Protein AF-A0A8J4Q4X4-F1 (afdb_monomer_lite)

InterPro domains:
  IPR007528 RINT-1/Tip20 [PTHR13520] (5-133)

Sequence (133 aa):
MDYETLPPSKTLSSSVLSFLDDKFRARTDLAGAPALVSELRTRCSDLDRTLTDLNRSLGASLVAYASFSDRFDAVFDDLSAKLIRLRSSTCSPTSSFSDGGGEGNGKVEKILGEELPALAKEVARVETVRIYA

Radius of gyration: 45.8 Å; chains: 1; bounding box: 11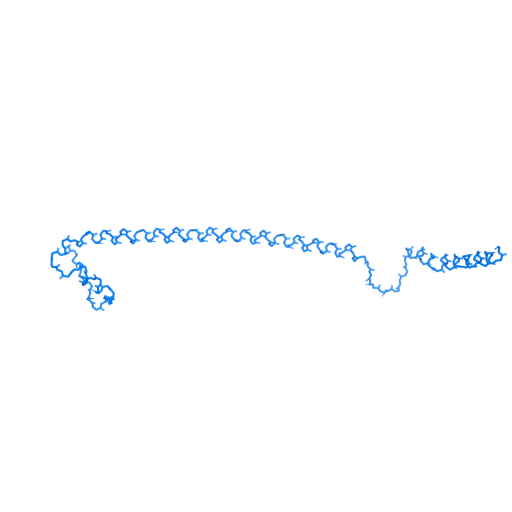2×39×97 Å

pLDDT: mean 81.08, std 16.08, range [37.91, 98.19]

Structure (mmCIF, N/CA/C/O backbone):
data_AF-A0A8J4Q4X4-F1
#
_entry.id   AF-A0A8J4Q4X4-F1
#
loop_
_atom_site.group_PDB
_atom_site.id
_atom_site.type_symbol
_atom_site.label_atom_id
_atom_site.label_alt_id
_atom_site.label_comp_id
_atom_site.label_asym_id
_atom_site.label_entity_id
_atom_site.label_seq_id
_atom_site.pdbx_PDB_ins_code
_atom_site.Cartn_x
_atom_site.Cartn_y
_atom_site.Cartn_z
_atom_site.occupancy
_atom_site.B_iso_or_equiv
_atom_site.auth_seq_id
_atom_site.auth_comp_id
_atom_site.auth_asym_id
_atom_site.auth_atom_id
_atom_site.pdbx_PDB_model_num
ATOM 1 N N . MET A 1 1 ? -34.833 -11.397 22.747 1.00 37.91 1 MET A N 1
ATOM 2 C CA . MET A 1 1 ? -34.048 -10.783 23.840 1.00 37.91 1 MET A CA 1
ATOM 3 C C . MET A 1 1 ? -32.845 -11.682 24.028 1.00 37.91 1 MET A C 1
ATOM 5 O O . MET A 1 1 ? -32.857 -12.542 24.900 1.00 37.91 1 MET A O 1
ATOM 9 N N . ASP A 1 2 ? -31.875 -11.565 23.128 1.00 41.66 2 ASP A N 1
ATOM 10 C CA . ASP A 1 2 ? -30.697 -12.425 23.130 1.00 41.66 2 ASP A CA 1
ATOM 11 C C . ASP A 1 2 ? -29.727 -11.861 24.165 1.00 41.66 2 ASP A C 1
ATOM 13 O O . ASP A 1 2 ? -29.160 -10.783 23.994 1.00 41.66 2 ASP A O 1
ATOM 17 N N . TYR A 1 3 ? -29.638 -12.526 25.314 1.00 44.44 3 TYR A N 1
ATOM 18 C CA . TYR A 1 3 ? -28.648 -12.199 26.328 1.00 44.44 3 TYR A CA 1
ATOM 19 C C . TYR A 1 3 ? -27.307 -12.728 25.828 1.00 44.44 3 TYR A C 1
ATOM 21 O O . TYR A 1 3 ? -27.011 -13.918 25.892 1.00 44.44 3 TYR A O 1
ATOM 29 N N . GLU A 1 4 ? -26.502 -11.831 25.277 1.00 60.69 4 GLU A N 1
ATOM 30 C CA . GLU A 1 4 ? -25.134 -12.142 24.896 1.00 60.69 4 GLU A CA 1
ATOM 31 C C . GLU A 1 4 ? -24.334 -12.362 26.185 1.00 60.69 4 GLU A C 1
ATOM 33 O O . GLU A 1 4 ? -23.976 -11.432 26.909 1.00 60.69 4 GLU A O 1
ATOM 38 N N . THR A 1 5 ? -24.173 -13.633 26.553 1.00 65.62 5 THR A N 1
ATOM 39 C CA . THR A 1 5 ? -23.410 -14.047 27.729 1.00 65.62 5 THR A CA 1
ATOM 40 C C . THR A 1 5 ? -21.987 -13.523 27.612 1.00 65.62 5 THR A C 1
ATOM 42 O O . THR A 1 5 ? -21.287 -13.843 26.652 1.00 65.62 5 THR A O 1
ATOM 45 N N . LEU A 1 6 ? -21.567 -12.735 28.608 1.00 62.97 6 LEU A N 1
ATOM 46 C CA . LEU A 1 6 ? -20.198 -12.241 28.729 1.00 6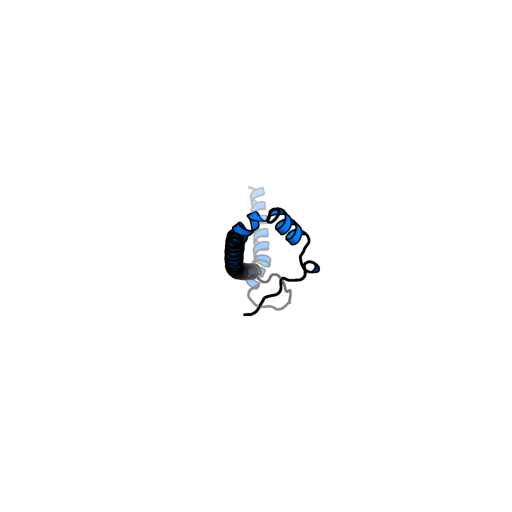2.97 6 LEU A CA 1
ATOM 47 C C . LEU A 1 6 ? -19.205 -13.400 28.540 1.00 62.97 6 LEU A C 1
ATOM 49 O O . LEU A 1 6 ? -19.388 -14.458 29.156 1.00 62.97 6 LEU A O 1
ATOM 53 N N . PRO A 1 7 ? -18.164 -13.223 27.706 1.00 70.56 7 PRO A N 1
ATOM 54 C CA . PRO A 1 7 ? -17.188 -14.269 27.460 1.00 70.56 7 PRO A CA 1
ATOM 55 C C . PRO A 1 7 ? -16.541 -14.711 28.783 1.00 70.56 7 PRO A C 1
ATOM 57 O O . PRO A 1 7 ? -16.295 -13.874 29.660 1.00 70.56 7 PRO A O 1
ATOM 60 N N . PRO A 1 8 ? -16.250 -16.014 28.958 1.00 75.56 8 PRO A N 1
ATOM 61 C CA . PRO A 1 8 ? -15.604 -16.510 30.164 1.00 75.56 8 PRO A CA 1
ATOM 62 C C . PRO A 1 8 ? -14.302 -15.746 30.416 1.00 75.56 8 PRO A C 1
ATOM 64 O O . PRO A 1 8 ? -13.459 -15.670 29.526 1.00 75.56 8 PRO A O 1
ATOM 67 N N . SER A 1 9 ? -14.085 -15.237 31.629 1.00 67.94 9 SER A N 1
ATOM 68 C CA . SER A 1 9 ? -12.890 -14.445 31.986 1.00 67.94 9 SER A CA 1
ATOM 69 C C . SER A 1 9 ? -11.558 -15.137 31.660 1.00 67.94 9 SER A C 1
ATOM 71 O O . SER A 1 9 ? -10.562 -14.469 31.410 1.00 67.94 9 SER A O 1
ATOM 73 N N . LYS A 1 10 ? -11.555 -16.474 31.575 1.00 73.56 10 LYS A N 1
ATOM 74 C CA . LYS A 1 10 ? -10.418 -17.305 31.140 1.00 73.56 10 LYS A CA 1
ATOM 75 C C . LYS A 1 10 ? -9.995 -17.097 29.678 1.00 73.56 10 LYS A C 1
ATOM 77 O O . LYS A 1 10 ? -8.908 -17.523 29.310 1.00 73.56 10 LYS A O 1
ATOM 82 N N . THR A 1 11 ? -10.849 -16.500 28.849 1.00 80.50 11 THR A N 1
ATOM 83 C CA . THR A 1 11 ? -10.557 -16.189 27.436 1.00 80.50 11 THR A CA 1
ATOM 84 C C . THR A 1 11 ? -9.992 -14.786 27.235 1.00 80.50 11 THR A C 1
ATOM 86 O O . THR A 1 11 ? -9.528 -14.463 26.145 1.00 80.50 11 THR A O 1
ATOM 89 N N . LEU A 1 12 ? -9.999 -13.950 28.277 1.00 81.81 12 LEU A N 1
ATOM 90 C CA . LEU A 1 12 ? -9.470 -12.596 28.209 1.00 81.81 12 LEU A CA 1
ATOM 91 C C . LEU A 1 12 ? -7.960 -12.609 28.462 1.00 81.81 12 LEU A C 1
ATOM 93 O O . LEU A 1 12 ? -7.473 -13.250 29.392 1.00 81.81 12 LEU A O 1
ATOM 97 N N . SER A 1 13 ? -7.217 -11.874 27.634 1.00 88.81 13 SER A N 1
ATOM 98 C CA . SER A 1 13 ? -5.784 -11.647 27.842 1.00 88.81 13 SER A CA 1
ATOM 99 C C . SER A 1 13 ? -5.533 -10.919 29.169 1.00 88.81 13 SER A C 1
ATOM 101 O O . SER A 1 13 ? -6.345 -10.093 29.595 1.00 88.81 13 SER A O 1
ATOM 103 N N . SER A 1 14 ? -4.379 -11.166 29.797 1.00 88.31 14 SER A N 1
ATOM 104 C CA . SER A 1 14 ? -3.968 -10.495 31.038 1.00 88.31 14 SER A CA 1
ATOM 105 C C . SER A 1 14 ? -3.982 -8.970 30.914 1.00 88.31 14 SER A C 1
ATOM 107 O O . SER A 1 14 ? -4.360 -8.290 31.861 1.00 88.31 14 SER A O 1
ATOM 109 N N . SER A 1 15 ? -3.647 -8.432 29.738 1.00 89.06 15 SER A N 1
ATOM 110 C CA . SER A 1 15 ? -3.686 -6.990 29.460 1.00 89.06 15 SER A CA 1
ATOM 111 C C . SER A 1 15 ? -5.108 -6.426 29.428 1.00 89.06 15 SER A C 1
ATOM 113 O O . SER A 1 15 ? -5.335 -5.284 29.812 1.00 89.06 15 SER A O 1
ATOM 115 N N . VAL A 1 16 ? -6.080 -7.222 28.971 1.00 86.62 16 VAL A N 1
ATOM 116 C CA . VAL A 1 16 ? -7.496 -6.824 28.960 1.00 86.62 16 VAL A CA 1
ATOM 117 C C . VAL A 1 16 ? -8.043 -6.843 30.381 1.00 86.62 16 VAL A C 1
ATOM 119 O O . VAL A 1 16 ? -8.759 -5.929 30.772 1.00 86.62 16 VAL A O 1
ATOM 122 N N . LEU A 1 17 ? -7.664 -7.850 31.170 1.00 87.00 17 LEU A N 1
ATOM 123 C CA . LEU A 1 17 ? -8.048 -7.936 32.575 1.00 87.00 17 LEU A CA 1
ATOM 124 C C . LEU A 1 17 ? -7.463 -6.784 33.398 1.00 87.00 17 LEU A C 1
ATOM 126 O O . LEU A 1 17 ? -8.213 -6.160 34.139 1.00 87.00 17 LEU A O 1
ATOM 130 N N . SER A 1 18 ? -6.179 -6.448 33.228 1.00 89.00 18 SER A N 1
ATOM 131 C CA . SER A 1 18 ? -5.578 -5.299 33.921 1.00 89.00 18 SER A CA 1
ATOM 132 C C . SER A 1 18 ? -6.221 -3.979 33.497 1.00 89.00 18 SER A C 1
ATOM 134 O O . SER A 1 18 ? -6.508 -3.139 34.337 1.00 89.00 18 SER A O 1
ATOM 136 N N . PHE A 1 19 ? -6.519 -3.811 32.205 1.00 88.56 19 PHE A N 1
ATOM 137 C CA . PHE A 1 19 ? -7.214 -2.624 31.708 1.00 88.56 19 PHE A CA 1
ATOM 138 C C . PHE A 1 19 ? -8.623 -2.481 32.297 1.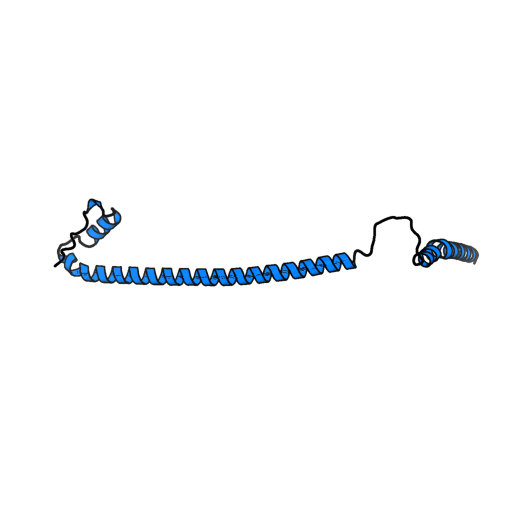00 88.56 19 PHE A C 1
ATOM 140 O O . PHE A 1 19 ? -9.029 -1.382 32.669 1.00 88.56 19 PHE A O 1
ATOM 147 N N . LEU A 1 20 ? -9.378 -3.581 32.380 1.00 88.19 20 LEU A N 1
ATOM 148 C CA . LEU A 1 20 ? -10.708 -3.580 32.985 1.00 88.19 20 LEU A CA 1
ATOM 149 C C . LEU A 1 20 ? -10.639 -3.295 34.490 1.00 88.19 20 LEU A C 1
ATOM 151 O O . LEU A 1 20 ? -11.456 -2.518 34.975 1.00 88.19 20 LEU A O 1
ATOM 155 N N . ASP A 1 21 ? -9.664 -3.862 35.203 1.00 88.06 21 ASP A N 1
ATOM 156 C CA . ASP A 1 21 ? -9.448 -3.610 36.636 1.00 88.06 21 ASP A CA 1
ATOM 157 C C . ASP A 1 21 ? -9.062 -2.144 36.909 1.00 88.06 21 ASP A C 1
ATOM 159 O O . ASP A 1 21 ? -9.601 -1.513 37.818 1.00 88.06 21 ASP A O 1
ATOM 163 N N . ASP A 1 22 ? -8.216 -1.559 36.054 1.00 88.25 22 ASP A N 1
ATOM 164 C CA . ASP A 1 22 ? -7.825 -0.148 36.134 1.00 88.25 22 ASP A CA 1
ATOM 165 C C . ASP A 1 22 ? -8.996 0.807 35.849 1.00 88.25 22 ASP A C 1
ATOM 167 O O . ASP A 1 22 ? -9.086 1.882 36.447 1.00 88.25 22 ASP A O 1
ATOM 171 N N . LYS A 1 23 ? -9.891 0.450 34.915 1.00 85.25 23 LYS A N 1
ATOM 172 C CA . LYS A 1 23 ? -11.001 1.313 34.467 1.00 85.25 23 LYS A CA 1
ATOM 173 C C . LYS A 1 23 ? -12.299 1.134 35.252 1.00 85.25 23 LYS A C 1
ATOM 175 O O . LYS A 1 23 ? -13.097 2.066 35.275 1.00 85.25 23 LYS A O 1
ATOM 180 N N . PHE A 1 24 ? -12.517 -0.024 35.872 1.00 86.38 24 PHE A N 1
ATOM 181 C CA . PHE A 1 24 ? -13.753 -0.370 36.584 1.00 86.38 24 PHE A CA 1
ATOM 182 C C . PHE A 1 24 ? -13.490 -0.793 38.031 1.00 86.38 24 PHE A C 1
ATOM 184 O O . PHE A 1 24 ? -14.069 -1.756 38.536 1.00 86.38 24 PHE A O 1
ATOM 191 N N . ARG A 1 25 ? -12.617 -0.048 38.710 1.00 84.44 25 ARG A N 1
ATOM 192 C CA . ARG A 1 25 ? -12.177 -0.350 40.074 1.00 84.44 25 ARG A CA 1
ATOM 193 C C . ARG A 1 25 ? -13.266 -0.087 41.114 1.00 84.44 25 ARG A C 1
ATOM 195 O O . ARG A 1 25 ? -13.382 -0.824 42.093 1.00 84.44 25 ARG A O 1
ATOM 202 N N . ALA A 1 26 ? -14.074 0.955 40.911 1.00 84.56 26 ALA A N 1
ATOM 203 C CA . ALA A 1 26 ? -15.218 1.282 41.751 1.00 84.56 26 ALA A CA 1
ATOM 204 C C . ALA A 1 26 ? -16.541 1.091 41.000 1.00 84.56 26 ALA A C 1
ATOM 206 O O . ALA A 1 26 ? -16.658 1.290 39.793 1.00 84.56 26 ALA A O 1
ATOM 207 N N . ARG A 1 27 ? -17.604 0.751 41.740 1.00 76.75 27 ARG A N 1
ATOM 208 C CA . ARG A 1 27 ? -18.940 0.506 41.163 1.00 76.75 27 ARG A CA 1
ATOM 209 C C . ARG A 1 27 ? -19.543 1.755 40.496 1.00 76.75 27 ARG A C 1
ATOM 211 O O . ARG A 1 27 ? -20.415 1.632 39.645 1.00 76.75 27 ARG A O 1
ATOM 218 N N . THR A 1 28 ? -19.076 2.944 40.870 1.00 79.81 28 THR A N 1
ATOM 219 C CA . THR A 1 28 ? -19.440 4.229 40.255 1.00 79.81 28 THR A CA 1
ATOM 220 C C . THR A 1 28 ? -18.867 4.401 38.850 1.00 79.81 28 THR A C 1
ATOM 222 O O . THR A 1 28 ? -19.481 5.072 38.025 1.00 79.81 28 THR A O 1
ATOM 225 N N . ASP A 1 29 ? -17.745 3.748 38.545 1.00 81.38 29 ASP A N 1
ATOM 226 C CA . ASP A 1 29 ? -17.039 3.884 37.264 1.00 81.38 29 ASP A CA 1
ATOM 227 C C . ASP A 1 29 ? -17.796 3.181 36.125 1.00 81.38 29 ASP A C 1
ATOM 229 O O . ASP A 1 29 ? -17.648 3.522 34.951 1.00 81.38 29 ASP A O 1
ATOM 233 N N . LEU A 1 30 ? -18.702 2.259 36.475 1.00 83.00 30 LEU A N 1
ATOM 234 C CA . LEU A 1 30 ? -19.614 1.605 35.536 1.00 83.00 30 LEU A CA 1
ATOM 235 C C . LEU A 1 30 ? -20.517 2.606 34.799 1.00 83.00 30 LEU A C 1
ATOM 237 O O . LEU A 1 30 ? -20.882 2.361 33.651 1.00 83.00 30 LEU A O 1
ATOM 241 N N . ALA A 1 31 ? -20.845 3.747 35.416 1.00 85.25 31 ALA A N 1
ATOM 242 C CA . ALA A 1 31 ? -21.613 4.804 34.756 1.00 85.25 31 ALA A CA 1
ATOM 243 C C . ALA A 1 31 ? -20.847 5.433 33.575 1.00 85.25 31 ALA A C 1
ATOM 245 O O . ALA A 1 31 ? -21.463 5.912 32.626 1.00 85.25 31 ALA A O 1
ATOM 246 N N . GLY A 1 32 ? -19.509 5.390 33.605 1.00 83.56 32 GLY A N 1
ATOM 247 C CA . GLY A 1 32 ? -18.631 5.838 32.522 1.00 83.56 32 GLY A CA 1
ATOM 248 C C . GLY A 1 32 ? -18.368 4.780 31.445 1.00 83.56 32 GLY A C 1
ATOM 249 O O . GLY A 1 32 ? -17.764 5.099 30.420 1.00 83.56 32 GLY A O 1
ATOM 250 N N . ALA A 1 33 ? -18.837 3.538 31.625 1.00 86.88 33 ALA A N 1
ATOM 251 C CA . ALA A 1 33 ? -18.618 2.454 30.665 1.00 86.88 33 ALA A CA 1
ATOM 252 C C . ALA A 1 33 ? -19.087 2.792 29.235 1.00 86.88 33 ALA A C 1
ATOM 254 O O . ALA A 1 33 ? -18.327 2.538 28.298 1.00 86.88 33 ALA A O 1
ATOM 255 N N . PRO A 1 34 ? -20.268 3.414 29.015 1.00 88.69 34 PRO A N 1
ATOM 256 C CA . PRO A 1 34 ? -20.708 3.770 27.666 1.00 88.69 34 PRO A CA 1
ATOM 257 C C . PRO A 1 34 ? -19.784 4.786 26.980 1.00 88.69 34 PRO A C 1
ATOM 259 O O . PRO A 1 34 ? -19.544 4.685 25.777 1.00 88.69 34 PRO A O 1
ATOM 262 N N . ALA A 1 35 ? -19.225 5.733 27.742 1.00 89.94 35 ALA A N 1
ATOM 263 C CA . ALA A 1 35 ? -18.283 6.720 27.219 1.00 89.94 35 ALA A CA 1
ATOM 264 C C . ALA A 1 35 ? -16.962 6.060 26.795 1.00 89.94 35 ALA A C 1
ATOM 266 O O . ALA A 1 35 ? -16.478 6.320 25.695 1.00 89.94 35 ALA A O 1
ATOM 267 N N . LEU A 1 36 ? -16.434 5.139 27.611 1.00 89.81 36 LEU A N 1
ATOM 268 C CA . LEU A 1 36 ? -15.238 4.354 27.280 1.00 89.81 36 LEU A CA 1
ATOM 269 C C . LEU A 1 36 ? -15.440 3.491 26.029 1.00 89.81 36 LEU A C 1
ATOM 271 O O . LEU A 1 36 ? -14.553 3.415 25.182 1.00 89.81 36 LEU A O 1
ATOM 275 N N . VAL A 1 37 ? -16.609 2.860 25.881 1.00 91.69 37 VAL A N 1
ATOM 276 C CA . VAL A 1 37 ? -16.940 2.077 24.679 1.00 91.69 37 VAL A CA 1
ATOM 277 C C . VAL A 1 37 ? -16.997 2.973 23.445 1.00 91.69 37 VAL A C 1
ATOM 279 O O . VAL A 1 37 ? -16.468 2.597 22.400 1.00 91.69 37 VAL A O 1
ATOM 282 N N . SER A 1 38 ? -17.606 4.157 23.553 1.00 94.06 38 SER A N 1
ATOM 283 C CA . SER A 1 38 ? -17.635 5.123 22.452 1.00 94.06 38 SER A CA 1
ATOM 284 C C . SER A 1 38 ? -16.226 5.571 22.067 1.00 94.06 38 SER A C 1
ATOM 286 O O . SER A 1 38 ? -15.901 5.593 20.886 1.00 94.06 38 SER A O 1
ATOM 288 N N . GLU A 1 39 ? -15.378 5.880 23.048 1.00 94.25 39 GLU A N 1
ATOM 289 C CA . GLU A 1 39 ? -13.990 6.276 22.813 1.00 94.25 39 GLU A CA 1
ATOM 290 C C . GLU A 1 39 ? -13.196 5.159 22.126 1.00 94.25 39 GLU A C 1
ATOM 292 O O . GLU A 1 39 ? -12.512 5.405 21.133 1.00 94.25 39 GLU A O 1
ATOM 297 N N . LEU A 1 40 ? -13.306 3.921 22.618 1.00 93.19 40 LEU A N 1
ATOM 298 C CA . LEU A 1 40 ? -12.599 2.781 22.044 1.00 93.19 40 LEU A CA 1
ATOM 299 C C . LEU A 1 40 ? -13.059 2.509 20.609 1.00 93.19 40 LEU A C 1
ATOM 301 O O . LEU A 1 40 ? -12.227 2.272 19.740 1.00 93.19 40 LEU A O 1
ATOM 305 N N . ARG A 1 41 ? -14.366 2.608 20.338 1.00 95.50 41 ARG A N 1
ATOM 306 C CA . ARG A 1 41 ? -14.911 2.485 18.979 1.00 95.50 41 ARG A CA 1
ATOM 307 C C . ARG A 1 41 ? -14.365 3.559 18.046 1.00 95.50 41 ARG A C 1
ATOM 309 O O . ARG A 1 41 ? -13.963 3.221 16.936 1.00 95.50 41 ARG A O 1
ATOM 316 N N . THR A 1 42 ? -14.302 4.811 18.494 1.00 96.75 42 THR A N 1
ATOM 317 C CA . THR A 1 42 ? -13.700 5.897 17.711 1.00 96.75 42 THR A CA 1
ATOM 318 C C . THR A 1 42 ? -12.227 5.613 17.434 1.00 96.75 42 THR A C 1
ATOM 320 O O . THR A 1 42 ? -11.821 5.622 16.279 1.00 96.75 42 THR A O 1
ATOM 323 N N . ARG A 1 43 ? -11.446 5.236 18.456 1.00 95.88 43 ARG A N 1
ATOM 324 C CA . ARG A 1 43 ? -10.027 4.879 18.292 1.00 95.88 43 ARG A CA 1
ATOM 325 C C . ARG A 1 43 ? -9.826 3.717 17.318 1.00 95.88 43 ARG A C 1
ATOM 327 O O . ARG A 1 43 ? -8.914 3.765 16.500 1.00 95.88 43 ARG A O 1
ATOM 334 N N . CYS A 1 44 ? -10.663 2.682 17.389 1.00 96.44 44 CYS A N 1
ATOM 335 C CA . CYS A 1 44 ? -10.622 1.567 16.444 1.00 96.44 44 CYS A CA 1
ATOM 336 C C . CYS A 1 44 ? -10.955 2.025 15.020 1.00 96.44 44 CYS A C 1
ATOM 338 O O . CYS A 1 44 ? -10.252 1.643 14.092 1.00 96.44 44 CYS A O 1
ATOM 340 N N . SER A 1 45 ? -11.978 2.866 14.848 1.00 96.94 45 SER A N 1
ATOM 341 C CA . SER A 1 45 ? -12.350 3.421 13.542 1.00 96.94 45 SER A CA 1
ATOM 342 C C . SER A 1 45 ? -11.249 4.306 12.951 1.00 96.94 45 SER A C 1
ATOM 344 O O . SER A 1 45 ? -10.985 4.237 11.753 1.00 96.94 45 SER A O 1
ATOM 346 N N . ASP A 1 46 ? -10.602 5.133 13.770 1.00 97.50 46 ASP A N 1
ATOM 347 C CA . ASP A 1 46 ? -9.501 6.000 13.342 1.00 97.50 46 ASP A CA 1
ATOM 348 C C . ASP A 1 46 ? -8.269 5.179 12.951 1.00 97.50 46 ASP A C 1
ATOM 350 O O . ASP A 1 46 ? -7.607 5.470 11.950 1.00 97.50 46 ASP A O 1
ATOM 354 N N . LEU A 1 47 ? -7.976 4.119 13.711 1.00 97.56 47 LEU A N 1
ATOM 355 C CA . LEU A 1 47 ? -6.891 3.196 13.398 1.00 97.56 47 LEU A CA 1
ATOM 356 C C . LEU A 1 47 ? -7.153 2.455 12.084 1.00 97.56 47 LEU A C 1
ATOM 358 O O . LEU A 1 47 ? -6.257 2.378 11.247 1.00 97.56 47 LEU A O 1
ATOM 362 N N . ASP A 1 48 ? -8.371 1.957 11.880 1.00 97.62 48 ASP A N 1
ATOM 363 C CA . ASP A 1 48 ? -8.768 1.255 10.657 1.00 97.62 48 ASP A CA 1
ATOM 364 C C . ASP A 1 48 ? -8.678 2.166 9.423 1.00 97.62 48 ASP A C 1
ATOM 366 O O . ASP A 1 48 ? -8.121 1.794 8.384 1.00 97.62 48 ASP A O 1
ATOM 370 N N . ARG A 1 49 ? -9.115 3.423 9.571 1.00 97.62 49 ARG A N 1
ATOM 371 C CA . ARG A 1 49 ? -8.953 4.453 8.542 1.00 97.62 49 ARG A CA 1
ATOM 372 C C . ARG A 1 49 ? -7.482 4.716 8.230 1.00 97.62 49 ARG A C 1
ATOM 374 O O . ARG A 1 49 ? -7.102 4.733 7.063 1.00 97.62 49 ARG A O 1
ATOM 381 N N . THR A 1 50 ? -6.651 4.866 9.259 1.00 97.81 50 THR A N 1
ATOM 382 C CA . THR A 1 50 ? -5.208 5.101 9.102 1.00 97.81 50 THR A CA 1
ATOM 383 C C . THR A 1 50 ? -4.523 3.926 8.405 1.00 97.81 50 THR A C 1
ATOM 385 O O . THR A 1 50 ? -3.687 4.130 7.527 1.00 97.81 50 THR A O 1
ATOM 388 N N . LEU A 1 51 ? -4.889 2.692 8.759 1.00 98.19 51 LEU A N 1
ATOM 389 C CA . LEU A 1 51 ? -4.351 1.479 8.146 1.00 98.19 51 LEU A CA 1
ATOM 390 C C . LEU A 1 51 ? -4.746 1.406 6.665 1.00 98.19 51 LEU A C 1
ATOM 392 O O . LEU A 1 51 ? -3.899 1.154 5.808 1.00 98.19 51 LEU A O 1
ATOM 396 N N . THR A 1 52 ? -6.005 1.713 6.355 1.00 97.50 52 THR A N 1
ATOM 397 C CA . THR A 1 52 ? -6.508 1.776 4.977 1.00 97.50 52 THR A CA 1
ATOM 398 C C . THR A 1 52 ? -5.775 2.837 4.152 1.00 97.50 52 THR A C 1
ATOM 400 O O . THR A 1 52 ? -5.326 2.553 3.038 1.00 97.50 52 THR A O 1
ATOM 403 N N . ASP A 1 53 ? -5.591 4.038 4.703 1.00 97.75 53 ASP A N 1
ATOM 404 C CA . ASP A 1 53 ? -4.872 5.131 4.043 1.00 97.75 53 ASP A CA 1
ATOM 405 C C . ASP A 1 53 ? -3.393 4.782 3.817 1.00 97.75 53 ASP A C 1
ATOM 407 O O . ASP A 1 53 ? -2.849 5.031 2.735 1.00 97.75 53 ASP A O 1
ATOM 411 N N . LEU A 1 54 ? -2.747 4.143 4.796 1.00 97.75 54 LEU A N 1
ATOM 412 C CA . LEU A 1 54 ? -1.360 3.703 4.678 1.00 97.75 54 LEU A CA 1
ATOM 413 C C . LEU A 1 54 ? -1.203 2.614 3.613 1.00 97.75 54 LEU A C 1
ATOM 415 O O . LEU A 1 54 ? -0.300 2.699 2.782 1.00 97.75 54 LEU A O 1
ATOM 419 N N . ASN A 1 55 ? -2.099 1.627 3.591 1.00 97.62 55 ASN A N 1
ATOM 420 C CA . ASN A 1 55 ? -2.095 0.572 2.581 1.00 97.62 55 ASN A CA 1
ATOM 421 C C . ASN A 1 55 ? -2.285 1.152 1.168 1.00 97.62 55 ASN A C 1
ATOM 423 O O . ASN A 1 55 ? -1.565 0.798 0.233 1.00 97.62 55 ASN A O 1
ATOM 427 N N . ARG A 1 56 ? -3.193 2.125 1.015 1.00 97.31 56 ARG A N 1
ATOM 428 C CA . ARG A 1 56 ? -3.387 2.854 -0.245 1.00 97.31 56 ARG A CA 1
ATOM 429 C C . ARG A 1 56 ? -2.130 3.621 -0.666 1.00 97.31 56 ARG A C 1
ATOM 431 O O . ARG A 1 56 ? -1.756 3.574 -1.837 1.00 97.31 56 ARG A O 1
ATOM 438 N N . SER A 1 57 ? -1.490 4.325 0.265 1.00 97.69 57 SER A N 1
ATOM 439 C CA . SER A 1 57 ? -0.258 5.083 0.011 1.00 97.69 57 SER A CA 1
ATOM 440 C C . SER A 1 57 ? 0.900 4.173 -0.409 1.00 97.69 57 SER A C 1
ATOM 442 O O . SER A 1 57 ? 1.615 4.465 -1.373 1.00 97.69 57 SER A O 1
ATOM 444 N N . LEU A 1 58 ? 1.041 3.025 0.258 1.00 97.19 58 LEU A N 1
ATOM 445 C CA . LEU A 1 58 ? 2.026 2.009 -0.095 1.00 97.19 58 LEU A CA 1
ATOM 446 C C . LEU A 1 58 ? 1.768 1.453 -1.500 1.00 97.19 58 LEU A C 1
ATOM 448 O O . LEU A 1 58 ? 2.694 1.387 -2.305 1.00 97.19 58 LEU A O 1
ATOM 452 N N . GLY A 1 59 ? 0.513 1.127 -1.823 1.00 96.62 59 GLY A N 1
ATOM 453 C CA . GLY A 1 59 ? 0.125 0.680 -3.161 1.00 96.62 59 GLY A CA 1
ATOM 454 C C . GLY A 1 59 ? 0.457 1.709 -4.247 1.00 96.62 59 GLY A C 1
ATOM 455 O O . GLY A 1 59 ? 1.059 1.364 -5.261 1.00 96.62 59 GLY A O 1
ATOM 456 N N . ALA A 1 60 ? 0.145 2.988 -4.017 1.00 96.50 60 ALA A N 1
ATOM 457 C CA . ALA A 1 60 ? 0.479 4.065 -4.951 1.00 96.50 60 ALA A CA 1
ATOM 458 C C . ALA A 1 60 ? 1.999 4.225 -5.137 1.00 96.50 60 ALA A C 1
ATOM 460 O O . ALA A 1 60 ? 2.474 4.389 -6.261 1.00 96.50 60 ALA A O 1
ATOM 461 N N . SER A 1 61 ? 2.761 4.127 -4.045 1.00 95.12 61 SER A N 1
ATOM 462 C CA . SER A 1 61 ? 4.226 4.198 -4.071 1.00 95.12 61 SER A CA 1
ATOM 463 C C . SER A 1 61 ? 4.839 3.027 -4.837 1.00 95.12 61 SER A C 1
ATOM 465 O O . SER A 1 61 ? 5.774 3.223 -5.610 1.00 95.12 61 SER A O 1
ATOM 467 N N . LEU A 1 62 ? 4.288 1.821 -4.681 1.00 96.75 62 LEU A N 1
ATOM 468 C CA . LEU A 1 62 ? 4.745 0.635 -5.400 1.00 96.75 62 LEU A CA 1
ATOM 469 C C . LEU A 1 62 ? 4.486 0.748 -6.909 1.00 96.75 62 LEU A C 1
ATOM 471 O O . LEU A 1 62 ? 5.369 0.435 -7.701 1.00 96.75 62 LEU A O 1
ATOM 475 N N . VAL A 1 63 ? 3.318 1.256 -7.314 1.00 95.56 63 VAL A N 1
ATOM 476 C CA . VAL A 1 63 ? 3.002 1.519 -8.731 1.00 95.56 63 VAL A CA 1
ATOM 477 C C . VAL A 1 63 ? 3.930 2.584 -9.321 1.00 95.56 63 VAL A C 1
ATOM 479 O O . VAL A 1 63 ? 4.419 2.427 -10.441 1.00 95.56 63 VAL A O 1
ATOM 482 N N . ALA A 1 64 ? 4.211 3.653 -8.569 1.00 94.06 64 ALA A N 1
ATOM 483 C CA . ALA A 1 64 ? 5.158 4.681 -8.989 1.00 94.06 64 ALA A CA 1
ATOM 484 C C . ALA A 1 64 ? 6.580 4.116 -9.140 1.00 94.06 64 ALA A C 1
ATOM 486 O O . ALA A 1 64 ? 7.264 4.436 -10.112 1.00 94.06 64 ALA A O 1
ATOM 487 N N . TYR A 1 65 ? 7.004 3.246 -8.219 1.00 94.81 65 TYR A N 1
ATOM 488 C CA . TYR A 1 65 ? 8.299 2.575 -8.286 1.00 94.81 65 TYR A CA 1
ATOM 489 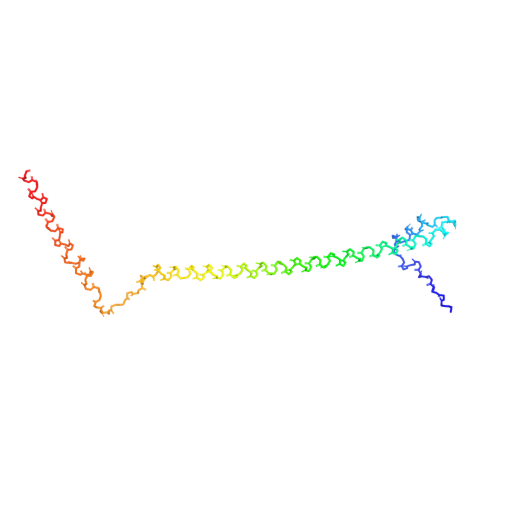C C . TYR A 1 65 ? 8.396 1.616 -9.477 1.00 94.81 65 TYR A C 1
ATOM 491 O O . TYR A 1 65 ? 9.371 1.687 -10.218 1.00 94.81 65 TYR A O 1
ATOM 499 N N . ALA A 1 66 ? 7.378 0.784 -9.717 1.00 91.00 66 ALA A N 1
ATOM 500 C CA . ALA A 1 66 ? 7.324 -0.088 -10.891 1.00 91.00 66 ALA A CA 1
ATOM 501 C C . ALA A 1 66 ? 7.426 0.728 -12.191 1.00 91.00 66 ALA A C 1
ATOM 503 O O . ALA A 1 66 ? 8.279 0.456 -13.028 1.00 91.00 66 ALA A O 1
ATOM 504 N N . SER A 1 67 ? 6.664 1.823 -12.291 1.00 89.75 67 SER A N 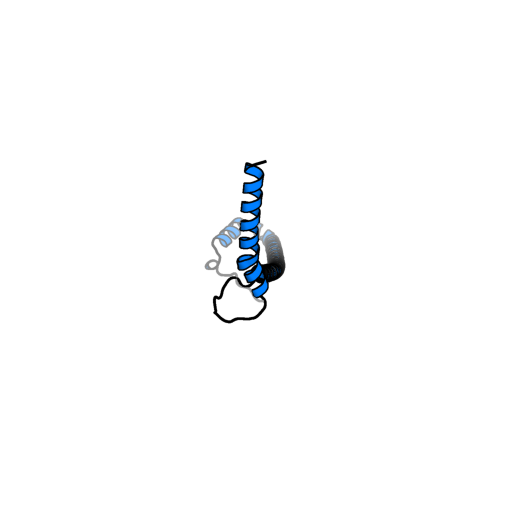1
ATOM 505 C CA . SER A 1 67 ? 6.726 2.733 -13.445 1.00 89.75 67 SER A CA 1
ATOM 506 C C . SER A 1 67 ? 8.105 3.386 -13.612 1.00 89.75 67 SER A C 1
ATOM 508 O O . SER A 1 67 ? 8.538 3.669 -14.727 1.00 89.75 67 SER A O 1
ATOM 510 N N . PHE A 1 68 ? 8.797 3.683 -12.509 1.00 90.38 68 PHE A N 1
ATOM 511 C CA . PHE A 1 68 ? 10.163 4.203 -12.543 1.00 90.38 68 PHE A CA 1
ATOM 512 C C . PHE A 1 68 ? 11.168 3.134 -12.996 1.00 90.38 68 PHE A C 1
ATOM 514 O O . PHE A 1 68 ? 12.053 3.452 -13.788 1.00 90.38 68 PHE A O 1
ATOM 521 N N . SER A 1 69 ? 11.003 1.889 -12.545 1.00 89.44 69 SER A N 1
ATOM 522 C CA . SER A 1 69 ? 11.822 0.747 -12.963 1.00 89.44 69 SER A CA 1
ATOM 523 C C . SER A 1 69 ? 11.682 0.476 -14.457 1.00 89.44 69 SER A C 1
ATOM 525 O O . SER A 1 69 ? 12.689 0.461 -15.154 1.00 89.44 69 SER A O 1
ATOM 527 N N . ASP A 1 70 ? 10.453 0.398 -14.976 1.00 91.56 70 ASP A N 1
ATOM 528 C CA . ASP A 1 70 ? 10.202 0.165 -16.406 1.00 91.56 70 ASP A CA 1
ATOM 529 C C . ASP A 1 70 ? 10.875 1.237 -17.280 1.00 91.56 70 ASP A C 1
ATOM 531 O O . ASP A 1 70 ? 11.440 0.964 -18.341 1.00 91.56 70 ASP A O 1
ATOM 535 N N . ARG A 1 71 ? 10.850 2.494 -16.818 1.00 90.81 71 ARG A N 1
ATOM 536 C CA . ARG A 1 71 ? 11.542 3.601 -17.490 1.00 90.81 71 ARG A CA 1
ATOM 537 C C . ARG A 1 71 ? 13.059 3.459 -17.425 1.00 90.81 71 ARG A C 1
ATOM 539 O O . ARG A 1 71 ? 13.730 3.850 -18.377 1.00 90.81 71 ARG A O 1
ATOM 546 N N . PHE A 1 72 ? 13.596 2.970 -16.313 1.00 90.44 72 PHE A N 1
ATOM 547 C CA . PHE A 1 72 ? 15.027 2.738 -16.154 1.00 90.44 72 PHE A CA 1
ATOM 548 C C . PHE A 1 72 ? 15.509 1.616 -17.078 1.00 90.44 72 PHE A C 1
ATOM 550 O O . PHE A 1 72 ? 16.499 1.810 -17.783 1.00 90.44 72 PHE A O 1
ATOM 557 N N . ASP A 1 73 ? 14.767 0.513 -17.151 1.00 91.69 73 ASP A N 1
ATOM 558 C CA . ASP A 1 73 ? 15.059 -0.612 -18.042 1.00 91.69 73 ASP A CA 1
ATOM 559 C C . ASP A 1 73 ? 15.056 -0.165 -19.510 1.00 91.69 73 ASP A C 1
ATOM 561 O O . ASP A 1 73 ? 16.018 -0.410 -20.236 1.00 91.69 73 ASP A O 1
ATOM 565 N N . ALA A 1 74 ? 14.061 0.626 -19.928 1.00 92.69 74 ALA A N 1
ATOM 566 C CA . ALA A 1 74 ? 14.013 1.174 -21.285 1.00 92.69 74 ALA A CA 1
ATOM 567 C C . ALA A 1 74 ? 15.225 2.066 -21.629 1.00 92.69 74 ALA A C 1
ATOM 569 O O . ALA A 1 74 ? 15.731 2.037 -22.754 1.00 92.69 74 ALA A O 1
ATOM 570 N N . VAL A 1 75 ? 15.709 2.871 -20.674 1.00 93.44 75 VAL A N 1
ATOM 571 C CA . VAL A 1 75 ? 16.916 3.699 -20.862 1.00 93.44 75 VAL A CA 1
ATOM 572 C C . VAL A 1 75 ? 18.172 2.831 -20.918 1.00 93.44 75 VAL A C 1
ATOM 574 O O . VAL A 1 75 ? 19.074 3.106 -21.713 1.00 93.44 75 VAL A O 1
ATOM 577 N N . PHE A 1 76 ? 18.243 1.787 -20.095 1.00 94.19 76 PHE A N 1
ATOM 578 C CA . PHE A 1 76 ? 19.355 0.845 -20.097 1.00 94.19 76 PHE A CA 1
ATOM 579 C C . PHE A 1 76 ? 19.439 0.067 -21.416 1.00 94.19 76 PHE A C 1
ATOM 581 O O . PHE A 1 76 ? 20.531 -0.083 -21.973 1.00 94.19 76 PHE A O 1
ATOM 588 N N . ASP A 1 77 ? 18.299 -0.355 -21.958 1.00 94.06 77 ASP A N 1
ATOM 589 C CA . ASP A 1 77 ? 18.206 -1.021 -23.256 1.00 94.06 77 ASP A CA 1
ATOM 590 C C . ASP A 1 77 ? 18.640 -0.098 -24.406 1.00 94.06 77 ASP A C 1
ATOM 592 O O . ASP A 1 77 ? 19.435 -0.506 -25.257 1.00 94.06 77 ASP A O 1
ATOM 596 N N . ASP A 1 78 ? 18.209 1.172 -24.412 1.00 95.25 78 ASP A N 1
ATOM 597 C CA . ASP A 1 78 ? 18.655 2.169 -25.401 1.00 95.25 78 ASP A CA 1
ATOM 598 C C . ASP A 1 78 ? 20.170 2.421 -25.321 1.00 95.25 78 ASP A C 1
ATOM 600 O O . ASP A 1 78 ? 20.862 2.447 -26.346 1.00 95.25 78 ASP A O 1
ATOM 604 N N . LEU A 1 79 ? 20.717 2.558 -24.108 1.00 95.94 79 LEU A N 1
ATOM 605 C CA . LEU A 1 79 ? 22.156 2.720 -23.903 1.00 95.94 79 LEU A CA 1
ATOM 606 C C . LEU A 1 79 ? 22.926 1.492 -24.398 1.00 95.94 79 LEU A C 1
ATOM 608 O O . LEU A 1 79 ? 23.929 1.634 -25.101 1.00 95.94 79 LEU A O 1
ATOM 612 N N . SER A 1 80 ? 22.445 0.295 -24.071 1.00 93.94 80 SER A N 1
ATOM 613 C CA . SER A 1 80 ? 23.040 -0.969 -24.502 1.00 93.94 80 SER A CA 1
ATOM 614 C C . S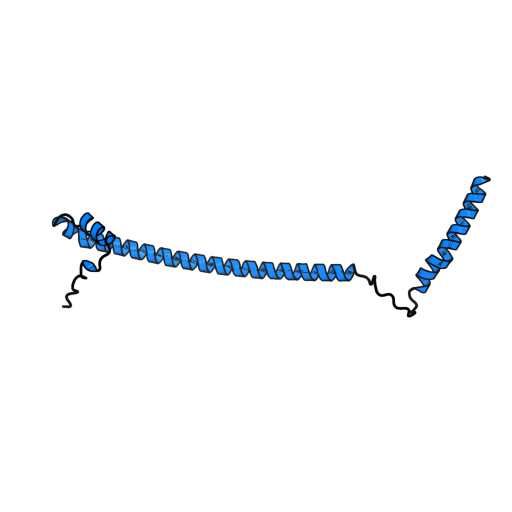ER A 1 80 ? 23.026 -1.092 -26.026 1.00 93.94 80 SER A C 1
ATOM 616 O O . SER A 1 80 ? 24.057 -1.391 -26.632 1.00 93.94 80 SER A O 1
ATOM 618 N N . ALA A 1 81 ? 21.907 -0.762 -26.675 1.00 95.00 81 ALA A N 1
ATOM 619 C CA . ALA A 1 81 ? 21.794 -0.733 -28.130 1.00 95.00 81 ALA A CA 1
ATOM 620 C C . ALA A 1 81 ? 22.761 0.282 -28.766 1.00 95.00 81 ALA A C 1
ATOM 622 O O . ALA A 1 81 ? 23.439 -0.031 -29.752 1.00 95.00 81 ALA A O 1
ATOM 623 N N . LYS A 1 82 ? 22.891 1.484 -28.187 1.00 96.00 82 LYS A N 1
ATOM 624 C CA . LYS A 1 82 ? 23.855 2.504 -28.635 1.00 96.00 82 LYS A CA 1
ATOM 625 C C . LYS A 1 82 ? 25.301 2.046 -28.475 1.00 96.00 82 LYS A C 1
ATOM 627 O O . LYS A 1 82 ? 26.090 2.253 -29.394 1.00 96.00 82 LYS A O 1
ATOM 632 N N . LEU A 1 83 ? 25.649 1.394 -27.366 1.00 93.62 83 LEU A N 1
ATOM 633 C CA . LEU A 1 83 ? 26.983 0.830 -27.145 1.00 93.62 83 LEU A CA 1
ATOM 634 C C . LEU A 1 83 ? 27.293 -0.302 -28.129 1.00 93.62 83 LEU A C 1
ATOM 636 O O . LEU A 1 83 ? 28.387 -0.331 -28.689 1.00 93.62 83 LEU A O 1
ATOM 640 N N . ILE A 1 84 ? 26.335 -1.191 -28.410 1.00 94.25 84 ILE A N 1
ATOM 641 C CA . ILE A 1 84 ? 26.481 -2.240 -29.432 1.00 94.25 84 ILE A CA 1
ATOM 642 C C . ILE A 1 84 ? 26.690 -1.619 -30.817 1.00 94.25 84 ILE A C 1
ATOM 644 O O . ILE A 1 84 ? 27.559 -2.062 -31.573 1.00 94.25 84 ILE A O 1
ATOM 648 N N . ARG A 1 85 ? 25.937 -0.567 -31.156 1.00 92.75 85 ARG A N 1
ATOM 649 C CA . ARG A 1 85 ? 26.098 0.157 -32.422 1.00 92.75 85 ARG A CA 1
ATOM 650 C C . ARG A 1 85 ? 27.457 0.845 -32.511 1.00 92.75 85 ARG A C 1
ATOM 652 O O . ARG A 1 85 ? 28.112 0.741 -33.544 1.00 92.75 85 ARG A O 1
ATOM 659 N N . LEU A 1 86 ? 27.900 1.493 -31.433 1.00 92.50 86 LEU A N 1
ATOM 660 C CA . LEU A 1 86 ? 29.220 2.110 -31.353 1.00 92.50 86 LEU A CA 1
ATOM 661 C C . LEU A 1 86 ? 30.314 1.055 -31.534 1.00 92.50 86 LEU A C 1
ATOM 663 O O . LEU A 1 86 ? 31.165 1.226 -32.400 1.00 92.50 86 LEU A O 1
ATOM 667 N N . ARG A 1 87 ? 30.230 -0.075 -30.819 1.00 89.56 87 ARG A N 1
ATOM 668 C CA . ARG A 1 87 ? 31.127 -1.227 -30.995 1.00 89.56 87 ARG A CA 1
ATOM 669 C C . ARG A 1 87 ? 31.141 -1.709 -32.437 1.00 89.56 87 ARG A C 1
ATOM 671 O O . ARG A 1 87 ? 32.198 -2.002 -32.964 1.00 89.56 87 ARG A O 1
ATOM 678 N N . SER A 1 88 ? 29.983 -1.789 -33.083 1.00 86.50 88 SER A N 1
ATOM 679 C CA . SER A 1 88 ? 29.888 -2.221 -34.482 1.00 86.50 88 SER A CA 1
ATOM 680 C C . SER A 1 88 ? 30.497 -1.198 -35.447 1.00 86.50 88 SER A C 1
ATOM 682 O O . SER A 1 88 ? 31.042 -1.585 -36.470 1.00 86.50 88 SER A O 1
ATOM 684 N N . SER A 1 89 ? 30.450 0.099 -35.121 1.00 81.81 89 SER A N 1
ATOM 685 C CA . SER A 1 89 ? 31.114 1.147 -35.910 1.00 81.81 89 SER A CA 1
ATOM 686 C C . SER A 1 89 ? 32.627 1.229 -35.685 1.00 81.81 89 SER A C 1
ATOM 688 O O . SER A 1 89 ? 33.356 1.585 -36.607 1.00 81.81 89 SER A O 1
ATOM 690 N N . THR A 1 90 ? 33.114 0.893 -34.486 1.00 74.31 90 THR A N 1
ATOM 691 C CA . THR A 1 90 ? 34.549 0.887 -34.163 1.00 74.31 90 THR A CA 1
ATOM 692 C C . THR A 1 90 ? 35.213 -0.444 -34.517 1.00 74.31 90 THR A C 1
ATOM 694 O O . THR A 1 90 ? 36.372 -0.453 -34.921 1.00 74.31 90 THR A O 1
ATOM 697 N N . CYS A 1 91 ? 34.471 -1.556 -34.482 1.00 58.78 91 CYS A N 1
ATOM 698 C CA . CYS A 1 91 ? 34.812 -2.805 -35.161 1.00 58.78 91 CYS A CA 1
ATOM 699 C C . CYS A 1 91 ? 34.497 -2.695 -36.662 1.00 58.78 91 CYS A C 1
ATOM 701 O O . CYS A 1 91 ? 33.622 -3.377 -37.186 1.00 58.78 91 CYS A O 1
ATOM 703 N N . SER A 1 92 ? 35.272 -1.884 -37.381 1.00 55.72 92 SER A N 1
ATOM 704 C CA . SER A 1 92 ? 35.634 -2.282 -38.749 1.00 55.72 92 SER A CA 1
ATOM 705 C C . SER A 1 92 ? 36.463 -3.578 -38.664 1.00 55.72 92 SER A C 1
ATOM 707 O O . SER A 1 92 ? 37.096 -3.797 -37.629 1.00 55.72 92 SER A O 1
ATOM 709 N N . PRO A 1 93 ? 36.433 -4.482 -39.662 1.00 54.28 93 PRO A N 1
ATOM 710 C CA . PRO A 1 93 ? 36.837 -5.877 -39.492 1.00 54.28 93 PRO A CA 1
ATOM 711 C C . PRO A 1 93 ? 38.352 -6.015 -39.302 1.00 54.28 93 PRO A C 1
ATOM 713 O O . PRO A 1 93 ? 39.095 -6.333 -40.222 1.00 54.28 93 PRO A O 1
ATOM 716 N N . THR A 1 94 ? 38.827 -5.831 -38.078 1.00 54.38 94 THR A N 1
ATOM 717 C CA . THR A 1 94 ? 40.133 -6.307 -37.638 1.00 54.38 94 THR A CA 1
ATOM 718 C C . THR A 1 94 ? 39.938 -7.689 -37.036 1.00 54.38 94 THR A C 1
ATOM 720 O O . THR A 1 94 ? 39.861 -7.830 -35.819 1.00 54.38 94 THR A O 1
ATOM 723 N N . SER A 1 95 ? 39.757 -8.689 -37.903 1.00 55.19 95 SER A N 1
ATOM 724 C CA . SER A 1 95 ? 40.245 -10.074 -37.761 1.00 55.19 95 SER A CA 1
ATOM 725 C C . SER A 1 95 ? 39.325 -11.083 -38.451 1.00 55.19 95 SER A C 1
ATOM 727 O O . SER A 1 95 ? 38.320 -11.541 -37.918 1.00 55.19 95 SER A O 1
ATOM 729 N N . SER A 1 96 ? 39.731 -11.499 -39.642 1.00 39.12 96 SER A N 1
ATOM 730 C CA . SER A 1 96 ? 39.930 -12.918 -39.933 1.00 39.12 96 SER A CA 1
ATOM 731 C C . SER A 1 96 ? 40.840 -12.991 -41.145 1.00 39.12 96 SER A C 1
ATOM 733 O O . SER A 1 96 ? 40.465 -12.615 -42.250 1.00 39.12 96 SER A O 1
ATOM 735 N N . PHE A 1 97 ? 42.076 -13.410 -40.900 1.00 51.19 97 PHE A N 1
ATOM 736 C CA . PHE A 1 97 ? 42.986 -13.860 -41.935 1.00 51.19 97 PHE A CA 1
ATOM 737 C C . PHE A 1 97 ? 42.300 -14.999 -42.702 1.00 51.19 97 PHE A C 1
ATOM 739 O O . PHE A 1 97 ? 42.113 -16.082 -42.157 1.00 51.19 97 PHE A O 1
ATOM 746 N N . SER A 1 98 ? 41.906 -14.753 -43.946 1.00 43.31 98 SER A N 1
ATOM 747 C CA . SER A 1 98 ? 41.730 -15.799 -44.945 1.00 43.31 98 SER A CA 1
ATOM 748 C C . SER A 1 98 ? 42.230 -15.236 -46.261 1.00 43.31 98 SER A C 1
ATOM 750 O O . SER A 1 98 ? 41.666 -14.292 -46.807 1.00 43.31 98 SER A O 1
ATOM 752 N N . ASP A 1 99 ? 43.340 -15.814 -46.696 1.00 47.62 99 ASP A N 1
ATOM 753 C CA . ASP A 1 99 ? 43.831 -15.847 -48.064 1.00 47.62 99 ASP A CA 1
ATOM 754 C C . ASP A 1 99 ? 42.659 -15.924 -49.062 1.00 47.62 99 ASP A C 1
ATOM 756 O O . ASP A 1 99 ? 41.836 -16.840 -48.997 1.00 47.62 99 ASP A O 1
ATOM 760 N N . GLY A 1 100 ? 42.515 -14.910 -49.914 1.00 44.78 100 GLY A N 1
ATOM 761 C CA . GLY A 1 100 ? 41.388 -14.804 -50.842 1.00 44.78 100 GLY A CA 1
ATOM 762 C C . GLY A 1 100 ? 41.252 -13.402 -51.418 1.00 44.78 100 GLY A C 1
ATOM 763 O O . GLY A 1 100 ? 40.593 -12.544 -50.839 1.00 44.78 100 GLY A O 1
ATOM 764 N N . GLY A 1 101 ? 41.927 -13.173 -52.546 1.00 52.03 101 GLY A N 1
ATOM 765 C CA . GLY A 1 101 ? 42.043 -11.887 -53.230 1.00 52.03 101 GLY A CA 1
ATOM 766 C C . GLY A 1 101 ? 40.721 -11.194 -53.585 1.00 52.03 101 GLY A C 1
ATOM 767 O O . GLY A 1 101 ? 39.691 -11.826 -53.804 1.00 52.03 101 GLY A O 1
ATOM 768 N N . GLY A 1 102 ? 40.785 -9.864 -53.681 1.00 49.22 102 GLY A N 1
ATOM 769 C CA . GLY A 1 102 ? 39.650 -9.038 -54.091 1.00 49.22 102 GLY A CA 1
ATOM 770 C C . GLY A 1 102 ? 39.921 -7.534 -54.018 1.00 49.22 102 GLY A C 1
ATOM 771 O O . GLY A 1 102 ? 39.444 -6.863 -53.113 1.00 49.22 102 GLY A O 1
ATOM 772 N N . GLU A 1 103 ? 40.720 -7.035 -54.965 1.00 56.53 103 GLU A N 1
ATOM 773 C CA . GLU A 1 103 ? 40.653 -5.722 -55.652 1.00 56.53 103 GLU A CA 1
ATOM 774 C C . GLU A 1 103 ? 40.639 -4.373 -54.891 1.00 56.53 103 GLU A C 1
ATOM 776 O O . GLU A 1 103 ? 40.935 -3.347 -55.499 1.00 56.53 103 GLU A O 1
ATOM 781 N N . GLY A 1 104 ? 40.397 -4.318 -53.579 1.00 52.16 104 GLY A N 1
ATOM 782 C CA . GLY A 1 104 ? 40.450 -3.073 -52.787 1.00 52.16 104 GLY A CA 1
ATOM 783 C C . GLY A 1 104 ? 41.786 -2.822 -52.079 1.00 52.16 104 GLY A C 1
ATOM 784 O O . GLY A 1 104 ? 42.129 -1.680 -51.773 1.00 52.16 104 GLY A O 1
ATOM 785 N N . ASN A 1 105 ? 42.566 -3.881 -51.843 1.00 52.47 105 ASN A N 1
ATOM 786 C CA . ASN A 1 105 ? 43.825 -3.813 -51.097 1.00 52.47 105 ASN A CA 1
ATOM 787 C C . ASN A 1 105 ? 45.027 -3.435 -51.977 1.00 52.47 105 ASN A C 1
ATOM 789 O O . ASN A 1 105 ? 46.034 -2.960 -51.467 1.00 52.47 105 ASN A O 1
ATOM 793 N N . GLY A 1 106 ? 44.901 -3.549 -53.304 1.00 57.81 106 GLY A N 1
ATOM 794 C CA . GLY A 1 106 ? 46.002 -3.286 -54.235 1.00 57.81 106 GLY A CA 1
ATOM 795 C C . GLY A 1 106 ? 46.517 -1.847 -54.184 1.00 57.81 106 GLY A C 1
ATOM 796 O O . GLY A 1 106 ? 47.698 -1.615 -54.403 1.00 57.81 106 GLY A O 1
ATOM 797 N N . LYS A 1 107 ? 45.673 -0.864 -53.837 1.00 61.41 107 LYS A N 1
ATOM 798 C CA . LYS A 1 107 ? 46.121 0.532 -53.694 1.00 61.41 107 LYS A CA 1
ATOM 799 C C . LYS A 1 107 ? 46.902 0.756 -52.398 1.00 61.41 107 LYS A C 1
ATOM 801 O O . LYS A 1 107 ? 47.898 1.467 -52.412 1.00 61.41 107 LYS A O 1
ATOM 806 N N . VAL A 1 108 ? 46.463 0.157 -51.293 1.00 65.50 108 VAL A N 1
ATOM 807 C CA . VAL A 1 108 ? 47.140 0.279 -49.992 1.00 65.50 108 VAL A CA 1
ATOM 808 C C . VAL A 1 108 ? 48.443 -0.520 -50.005 1.00 65.50 108 VAL A C 1
ATOM 810 O O . VAL A 1 108 ? 49.474 -0.005 -49.589 1.00 65.50 108 VAL A O 1
ATOM 813 N N . GLU A 1 109 ? 48.421 -1.720 -50.581 1.00 66.19 109 GLU A N 1
ATOM 814 C CA . GLU A 1 109 ? 49.596 -2.563 -50.809 1.00 66.19 109 GLU A CA 1
ATOM 815 C C . GLU A 1 109 ? 50.601 -1.904 -51.761 1.00 66.19 109 GLU A C 1
ATOM 817 O O . GLU A 1 109 ? 51.793 -1.921 -51.483 1.00 66.19 109 GLU A O 1
ATOM 822 N N . LYS A 1 110 ? 50.142 -1.213 -52.813 1.00 68.38 110 LYS A N 1
ATOM 823 C CA . LYS A 1 110 ? 51.014 -0.419 -53.691 1.00 68.38 110 LYS A CA 1
ATOM 824 C C . LYS A 1 110 ? 51.651 0.774 -52.975 1.00 68.38 110 LYS A C 1
ATOM 826 O O . LYS A 1 110 ? 52.843 1.022 -53.136 1.00 68.38 110 LYS A O 1
ATOM 831 N N . ILE A 1 111 ? 50.894 1.492 -52.144 1.00 69.62 111 ILE A N 1
ATOM 832 C CA . ILE A 1 111 ? 51.440 2.618 -51.372 1.00 69.62 111 ILE A CA 1
ATOM 833 C C . ILE A 1 111 ? 52.472 2.120 -50.346 1.00 69.62 111 ILE A C 1
ATOM 835 O O . ILE A 1 111 ? 53.565 2.677 -50.257 1.00 69.62 111 ILE A O 1
ATOM 839 N N . LEU A 1 112 ? 52.157 1.061 -49.593 1.00 70.38 112 LEU A N 1
ATOM 840 C CA . LEU A 1 112 ? 53.055 0.507 -48.573 1.00 70.38 112 LEU A CA 1
ATOM 841 C C . LEU A 1 112 ? 54.257 -0.246 -49.155 1.00 70.38 112 LEU A C 1
ATOM 843 O O . LEU A 1 112 ? 55.347 -0.166 -48.593 1.00 70.38 112 LEU A O 1
ATOM 847 N N . GLY A 1 113 ? 54.062 -0.976 -50.250 1.00 72.75 113 GLY A N 1
ATOM 848 C CA . GLY A 1 113 ? 55.064 -1.856 -50.844 1.00 72.75 113 GLY A CA 1
ATOM 849 C C . GLY A 1 113 ? 55.949 -1.191 -51.895 1.00 72.75 113 GLY A C 1
ATOM 850 O O . GLY A 1 113 ? 57.119 -1.548 -52.002 1.00 72.75 113 GLY A O 1
ATOM 851 N N . GLU A 1 114 ? 55.436 -0.215 -52.649 1.00 71.81 114 GLU A N 1
ATOM 852 C CA . GLU A 1 114 ? 56.175 0.405 -53.759 1.00 71.81 114 GLU A CA 1
ATOM 853 C C . GLU A 1 114 ? 56.468 1.887 -53.505 1.00 71.81 114 GLU A C 1
ATOM 855 O O . GLU A 1 114 ? 57.615 2.322 -53.638 1.00 71.81 114 GLU A O 1
ATOM 860 N N . GLU A 1 115 ? 55.464 2.673 -53.102 1.00 76.44 115 GLU A N 1
ATOM 861 C CA . GLU A 1 115 ? 55.614 4.133 -53.025 1.00 76.44 115 GLU A CA 1
ATOM 862 C C . GLU A 1 115 ? 56.392 4.597 -51.786 1.00 76.44 115 GLU A C 1
ATOM 864 O O . GLU A 1 115 ? 57.276 5.448 -51.905 1.00 76.44 115 GLU A O 1
ATOM 869 N N . LEU A 1 116 ? 56.134 4.024 -50.604 1.00 83.19 116 LEU A N 1
ATOM 870 C CA . LEU A 1 116 ? 56.871 4.373 -49.382 1.00 83.19 116 LEU A CA 1
ATOM 871 C C . LEU A 1 116 ? 58.369 4.016 -49.466 1.00 83.19 116 LEU A C 1
ATOM 873 O O . LEU A 1 116 ? 59.192 4.870 -49.120 1.00 83.19 116 LEU A O 1
ATOM 877 N N . PRO A 1 117 ? 58.774 2.827 -49.960 1.00 81.38 117 PRO A N 1
ATOM 878 C CA . PRO A 1 117 ? 60.191 2.513 -50.145 1.00 81.38 117 PRO A CA 1
ATOM 879 C C . PRO A 1 117 ? 60.869 3.384 -51.210 1.00 81.38 117 PRO A C 1
ATOM 881 O O . PRO A 1 117 ? 62.017 3.798 -51.023 1.00 81.38 117 PRO A O 1
ATOM 884 N N . ALA A 1 118 ? 60.173 3.707 -52.308 1.00 83.69 118 ALA A N 1
ATOM 885 C CA . ALA A 1 118 ? 60.694 4.616 -53.329 1.00 83.69 118 ALA A CA 1
ATOM 886 C C . ALA A 1 118 ? 60.914 6.030 -52.769 1.00 83.69 118 ALA A C 1
ATOM 888 O O . ALA A 1 118 ? 61.957 6.641 -53.016 1.00 83.69 118 ALA A O 1
ATOM 889 N N . LEU A 1 119 ? 59.980 6.522 -51.951 1.00 84.00 119 LEU A N 1
ATOM 890 C CA . LEU A 1 119 ? 60.104 7.810 -51.278 1.00 84.00 119 LEU A CA 1
ATOM 891 C C . LEU A 1 119 ? 61.250 7.815 -50.260 1.00 84.00 119 LEU A C 1
ATOM 893 O O . LEU A 1 119 ? 62.027 8.765 -50.227 1.00 84.00 119 LEU A O 1
ATOM 897 N N . ALA A 1 120 ? 61.417 6.746 -49.475 1.00 85.06 120 ALA A N 1
ATOM 898 C CA . ALA A 1 120 ? 62.539 6.614 -48.546 1.00 85.06 120 ALA A CA 1
ATOM 899 C C . ALA A 1 120 ? 63.895 6.658 -49.273 1.00 85.06 120 ALA A C 1
ATOM 901 O O . ALA A 1 120 ? 64.832 7.313 -48.810 1.00 85.06 120 ALA A O 1
ATOM 902 N N . LYS A 1 121 ? 63.988 6.017 -50.445 1.00 85.81 121 LYS A N 1
ATOM 903 C CA . LYS A 1 121 ? 65.186 6.060 -51.293 1.00 85.81 121 LYS A CA 1
ATOM 904 C C . LYS A 1 121 ? 65.478 7.474 -51.800 1.00 85.81 121 LYS A C 1
ATOM 906 O O . LYS A 1 121 ? 66.634 7.895 -51.794 1.00 85.81 121 LYS A O 1
ATOM 911 N N . GLU A 1 122 ? 64.451 8.212 -52.208 1.00 84.75 122 GLU A N 1
ATOM 912 C CA . GLU A 1 122 ? 64.617 9.584 -52.690 1.00 84.75 122 GLU A CA 1
ATOM 913 C C . GLU A 1 122 ? 64.976 10.556 -51.557 1.00 84.75 122 GLU A C 1
ATOM 915 O O . GLU A 1 122 ? 65.862 11.392 -51.724 1.00 84.75 122 GLU A O 1
ATOM 920 N N . VAL A 1 123 ? 64.389 10.396 -50.368 1.00 86.31 123 VAL A N 1
ATOM 921 C CA . VAL A 1 123 ? 64.760 11.170 -49.171 1.00 86.31 123 VAL A CA 1
ATOM 922 C C . VAL A 1 123 ? 66.221 10.925 -48.790 1.00 86.31 123 VAL A C 1
ATOM 924 O O . VAL A 1 123 ? 66.951 11.883 -48.545 1.00 86.31 123 VAL A O 1
ATOM 927 N N . ALA A 1 124 ? 66.684 9.672 -48.809 1.00 85.50 124 ALA A N 1
ATOM 928 C CA . ALA A 1 124 ? 68.089 9.353 -48.550 1.00 85.50 124 ALA A CA 1
ATOM 929 C C . ALA A 1 124 ? 69.033 10.006 -49.577 1.00 85.50 124 ALA A C 1
ATOM 931 O O . ALA A 1 124 ? 70.096 10.524 -49.222 1.00 85.50 124 ALA A O 1
ATOM 932 N N . ARG A 1 125 ? 68.634 10.035 -50.855 1.00 84.25 125 ARG A N 1
ATOM 933 C CA . ARG A 1 125 ? 69.386 10.711 -51.921 1.00 84.25 125 ARG A CA 1
ATOM 934 C C . ARG A 1 125 ? 69.459 12.222 -51.690 1.00 84.25 125 ARG A C 1
ATOM 936 O O . ARG A 1 125 ? 70.536 12.800 -51.815 1.00 84.25 125 ARG A O 1
ATOM 943 N N . VAL A 1 126 ? 68.338 12.855 -51.343 1.00 86.06 126 VAL A N 1
ATOM 944 C CA . VAL A 1 126 ? 68.265 14.297 -51.053 1.00 86.06 126 VAL A CA 1
ATOM 945 C C . VAL A 1 126 ? 69.111 14.661 -49.834 1.00 86.06 126 VAL A C 1
ATOM 947 O O . VAL A 1 126 ? 69.858 15.636 -49.889 1.00 86.06 126 VAL A O 1
ATOM 950 N N . GLU A 1 127 ? 69.058 13.866 -48.765 1.00 81.88 127 GLU A N 1
ATOM 951 C CA . GLU A 1 127 ? 69.870 14.108 -47.569 1.00 81.88 127 GLU A CA 1
ATOM 952 C C . GLU A 1 127 ? 71.368 13.960 -47.869 1.00 81.88 127 GLU A C 1
ATOM 954 O O . GLU A 1 127 ? 72.174 14.761 -47.407 1.00 81.88 127 GLU A O 1
ATOM 959 N N . THR A 1 128 ? 71.745 13.020 -48.741 1.00 79.00 128 THR A N 1
ATOM 960 C CA . THR A 1 128 ? 73.134 12.897 -49.208 1.00 79.00 128 THR A CA 1
ATOM 961 C C . THR A 1 128 ? 73.585 14.159 -49.945 1.00 79.00 128 THR A C 1
ATOM 963 O O . THR A 1 128 ? 74.657 14.671 -49.655 1.00 79.00 128 THR A O 1
ATOM 966 N N . VAL A 1 129 ? 72.770 14.714 -50.852 1.00 79.69 129 VAL A N 1
ATOM 967 C CA . VAL A 1 129 ? 73.100 15.977 -51.544 1.00 79.69 129 VAL A CA 1
ATOM 968 C C . VAL A 1 129 ? 73.239 17.137 -50.553 1.00 79.69 129 VAL A C 1
ATOM 970 O O . VAL A 1 129 ? 74.140 17.954 -50.709 1.00 79.69 129 VAL A O 1
ATOM 973 N N . ARG A 1 130 ? 72.393 17.188 -49.517 1.00 77.69 130 ARG A N 1
ATOM 974 C CA . ARG A 1 130 ? 72.456 18.215 -48.468 1.00 77.69 130 ARG A CA 1
ATOM 975 C C . ARG A 1 130 ? 73.742 18.137 -47.643 1.00 77.69 130 ARG A C 1
ATOM 977 O O . ARG A 1 130 ? 74.279 19.176 -47.294 1.00 77.69 130 ARG A O 1
ATOM 984 N N . ILE A 1 131 ? 74.249 16.939 -47.353 1.00 74.12 131 ILE A N 1
ATOM 985 C CA . ILE A 1 131 ? 75.507 16.753 -46.604 1.00 74.12 131 ILE A CA 1
ATOM 986 C C . ILE A 1 131 ? 76.722 17.328 -47.359 1.00 74.12 131 ILE A C 1
ATOM 988 O O . ILE A 1 131 ? 77.724 17.668 -46.734 1.00 74.12 131 ILE A O 1
ATOM 992 N N . TYR A 1 132 ? 76.639 17.464 -48.685 1.00 57.69 132 TYR A N 1
ATOM 993 C CA . TYR A 1 132 ? 77.707 18.021 -49.522 1.00 57.69 132 TYR A CA 1
ATOM 994 C C . TYR A 1 132 ? 77.482 19.488 -49.946 1.00 57.69 132 TYR A C 1
ATOM 996 O O . TYR A 1 132 ? 78.271 19.987 -50.752 1.00 57.69 132 TYR A O 1
ATOM 1004 N N . ALA A 1 133 ? 76.435 20.161 -49.449 1.00 51.94 133 ALA A N 1
ATOM 1005 C CA . ALA A 1 133 ? 76.072 21.542 -49.798 1.00 51.94 133 ALA A CA 1
ATOM 1006 C C . ALA A 1 133 ? 76.370 22.547 -48.675 1.00 51.94 133 ALA A C 1
ATOM 1008 O O . ALA A 1 133 ? 76.251 22.174 -47.487 1.00 51.94 133 ALA A O 1
#

Organism: NCBI:txid60419

Secondary structure (DSSP, 8-state):
----PPPPGGGS-HHHHHHHHHHSSSTTGGGGHHHHHHHHHHHHHHHHHHHHHHHHHHHHHHHHHHHHHHHHHHHHHHHHHHHHHHHHHH------------SSSHHHHHIIIIIHHHHHHHHHHHHHHHHT-

Foldseek 3Di:
DDDPPDPDPVPDDPVRVVVCCVQPVDVVSVVCVVVVVVVVVVVVVVVVVVVVVVVVVVVVVVVVVVVVVVVVVVVVVVVVVVVVVVVVVVCPPPDDDDDDDDDPCVVVCCCVPPVVVVVVVVVVVVVVVVVVD